Protein AF-A0AAV3P224-F1 (afdb_monomer_lite)

Sequence (103 aa):
MRMKISENNSDGLVTTFYLTNLVDGDYSKPHDEIDFEFILTKGILLQTNLFSNDRGNREQRFHLWFDPSKDFHTYEILWNYQQIVFFVDKIPIRHHLSPIVKI

Secondary structure (DSSP, 8-state):
-EE-------TT-EEEEEEE--STT-TTS---EEEEEEEESSSEEEEEEEEBTTB----EEE--SS-TTTS-EEEEEEEETTEEEEEETTEEEEEEES-----

InterPro domains:
  IPR000757 Beta-glucanase-like, N-terminal domain [PF00722] (2-95)
  IPR000757 Beta-glucanase-like, N-terminal domain [PS51762] (1-103)
  IPR013320 Concanavalin A-like lectin/glucanase domain superfamily [SSF49899] (1-95)
  IPR044791 Beta-glucanase/XTH [PTHR31062] (1-96)

Foldseek 3Di:
DWDADAPDLPQPDKDKDKDKPQDPVPPPWFIWMWIWIFHRDVATKTWIWIDARNDIPRIDIDDDPDRSNPGIWDWDWDDDQFWTFIDINNHTPDIDGGCSGDD

Organism: Lithospermum erythrorhizon (NCBI:txid34254)

Structure (mmCIF, N/CA/C/O backbone):
data_AF-A0AAV3P224-F1
#
_entry.id   AF-A0AAV3P224-F1
#
loop_
_atom_site.group_PDB
_atom_site.id
_atom_site.type_symbol
_atom_site.label_atom_id
_atom_site.label_alt_id
_atom_site.label_comp_id
_atom_site.label_asym_id
_atom_site.label_entity_id
_atom_site.label_seq_id
_atom_site.pdbx_PDB_ins_code
_atom_site.Cartn_x
_atom_site.Cartn_y
_atom_site.Cartn_z
_atom_site.occupancy
_atom_site.B_iso_or_equiv
_atom_site.auth_seq_id
_atom_site.auth_comp_id
_atom_site.auth_asym_id
_atom_site.auth_atom_id
_atom_site.pdbx_PDB_model_num
ATOM 1 N N . MET A 1 1 ? -2.959 -10.356 1.910 1.00 95.38 1 MET A N 1
ATOM 2 C CA . MET A 1 1 ? -2.490 -10.499 3.307 1.00 95.38 1 MET A CA 1
ATOM 3 C C . MET A 1 1 ? -3.609 -10.128 4.274 1.00 95.38 1 MET A C 1
ATOM 5 O O . MET A 1 1 ? -4.388 -9.238 3.956 1.00 95.38 1 MET A O 1
ATOM 9 N N . ARG A 1 2 ? -3.713 -10.789 5.436 1.00 97.69 2 ARG A N 1
ATOM 10 C CA . ARG A 1 2 ? -4.633 -10.383 6.512 1.00 97.69 2 ARG A CA 1
ATOM 11 C C . ARG A 1 2 ? -3.842 -9.601 7.561 1.00 97.69 2 ARG A C 1
ATOM 13 O O . ARG A 1 2 ? -2.930 -10.163 8.157 1.00 97.69 2 ARG A O 1
ATOM 20 N N . MET A 1 3 ? -4.162 -8.325 7.753 1.00 96.81 3 MET A N 1
ATOM 21 C CA . MET A 1 3 ? -3.394 -7.402 8.594 1.00 96.81 3 MET A CA 1
ATOM 22 C C . MET A 1 3 ? -4.303 -6.619 9.532 1.00 96.81 3 MET A C 1
ATOM 24 O O . MET A 1 3 ? -5.407 -6.237 9.152 1.00 96.81 3 MET A O 1
ATOM 28 N N . LYS A 1 4 ? -3.794 -6.334 10.728 1.00 95.50 4 LYS A N 1
ATOM 29 C CA . LYS A 1 4 ? -4.314 -5.303 11.622 1.00 95.50 4 LYS A CA 1
ATOM 30 C C . LYS A 1 4 ? -3.218 -4.263 11.793 1.00 95.50 4 LYS A C 1
ATOM 32 O O . LYS A 1 4 ? -2.087 -4.626 12.115 1.00 95.50 4 LYS A O 1
ATOM 37 N N . ILE A 1 5 ? -3.541 -3.006 11.535 1.00 93.19 5 ILE A N 1
ATOM 38 C CA . ILE A 1 5 ? -2.569 -1.916 11.597 1.00 93.19 5 ILE A CA 1
ATOM 39 C C . ILE A 1 5 ? -2.376 -1.512 13.057 1.00 93.19 5 ILE A C 1
ATOM 41 O O . ILE A 1 5 ? -3.281 -1.643 13.876 1.00 93.19 5 ILE A O 1
ATOM 45 N N . SER A 1 6 ? -1.173 -1.088 13.426 1.00 87.25 6 SER A N 1
ATOM 46 C CA . SER A 1 6 ? -0.938 -0.655 14.800 1.00 87.25 6 SER A CA 1
ATOM 47 C C . SER A 1 6 ? -1.741 0.609 15.107 1.00 87.25 6 SER A C 1
ATOM 49 O O . SER A 1 6 ? -1.799 1.522 14.289 1.00 87.25 6 SER A O 1
ATOM 51 N N . GLU A 1 7 ? -2.320 0.673 16.305 1.00 81.00 7 GLU A N 1
ATOM 52 C CA . GLU A 1 7 ? -2.929 1.894 16.851 1.00 81.00 7 GLU A CA 1
ATOM 53 C C . GLU A 1 7 ? -1.857 2.918 17.279 1.00 81.00 7 GLU A C 1
ATOM 55 O O . GLU A 1 7 ? -2.178 4.064 17.582 1.00 81.00 7 GLU A O 1
ATOM 60 N N . ASN A 1 8 ? -0.571 2.526 17.309 1.00 70.88 8 ASN A N 1
ATOM 61 C CA . ASN A 1 8 ? 0.499 3.416 17.749 1.00 70.88 8 ASN A CA 1
ATOM 62 C C . ASN A 1 8 ? 0.593 4.666 16.873 1.00 70.88 8 ASN A C 1
ATOM 64 O O . ASN A 1 8 ? 0.927 4.611 15.692 1.00 70.88 8 ASN A O 1
ATOM 68 N N . ASN A 1 9 ? 0.405 5.805 17.530 1.00 61.12 9 ASN A N 1
ATOM 69 C CA . ASN A 1 9 ? 0.440 7.147 16.969 1.00 61.12 9 ASN A CA 1
ATOM 70 C C . ASN A 1 9 ? 1.881 7.664 16.779 1.00 61.12 9 ASN A C 1
ATOM 72 O O . ASN A 1 9 ? 2.193 8.807 17.109 1.00 61.12 9 ASN A O 1
ATOM 76 N N . SER A 1 10 ? 2.802 6.797 16.347 1.00 63.84 10 SER A N 1
ATOM 77 C CA . SER A 1 10 ? 4.167 7.212 16.034 1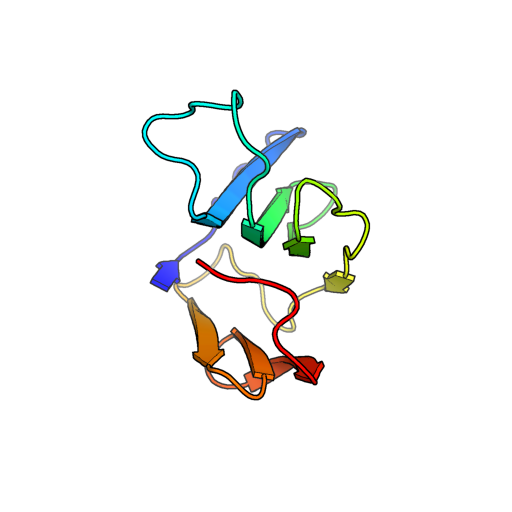.00 63.84 10 SER A CA 1
ATOM 78 C C . SER A 1 10 ? 4.167 7.887 14.668 1.00 63.84 10 SER A C 1
ATOM 80 O O . SER A 1 10 ? 4.199 7.202 13.640 1.00 63.84 10 SER A O 1
ATOM 82 N N . ASP A 1 11 ? 4.103 9.218 14.677 1.00 70.50 11 ASP A N 1
ATOM 83 C CA . ASP A 1 11 ? 4.243 10.046 13.482 1.00 70.50 11 ASP A CA 1
ATOM 84 C C . ASP A 1 11 ? 5.444 9.572 12.648 1.00 70.50 11 ASP A C 1
ATOM 86 O O . ASP A 1 11 ? 6.562 9.435 13.150 1.00 70.50 11 ASP A 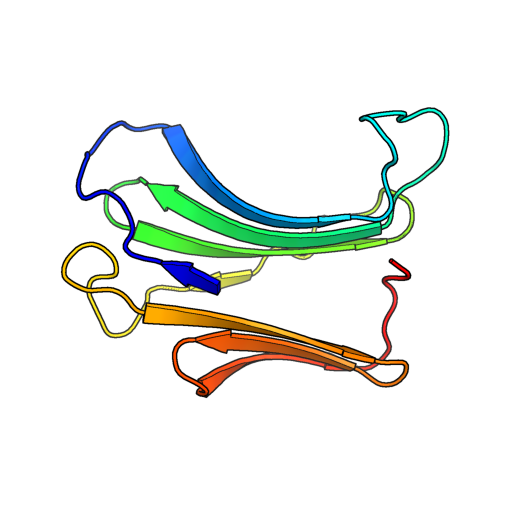O 1
ATOM 90 N N . GLY A 1 12 ? 5.200 9.298 11.365 1.00 75.50 12 GLY A N 1
ATOM 91 C CA . GLY A 1 12 ? 6.238 8.908 10.408 1.00 75.50 12 GLY A CA 1
ATOM 92 C C . GLY A 1 12 ? 6.477 7.403 10.244 1.00 75.50 12 GLY A C 1
ATOM 93 O O . GLY A 1 12 ? 7.300 7.030 9.411 1.00 75.50 12 GLY A O 1
ATOM 94 N N . LEU A 1 13 ? 5.763 6.528 10.966 1.00 85.06 13 LEU A N 1
ATOM 95 C CA . LEU A 1 13 ? 5.802 5.089 10.686 1.00 85.06 13 LEU A CA 1
ATOM 96 C C . LEU A 1 13 ? 4.906 4.742 9.487 1.00 85.06 13 LEU A C 1
ATOM 98 O O . LEU A 1 13 ? 3.748 5.158 9.416 1.00 85.06 13 LEU A O 1
ATOM 102 N N . VAL A 1 14 ? 5.441 3.937 8.566 1.00 91.56 14 VAL A N 1
ATOM 103 C CA . VAL A 1 14 ? 4.704 3.385 7.425 1.00 91.56 14 VAL A CA 1
ATOM 104 C C . VAL A 1 14 ? 4.704 1.867 7.540 1.00 91.56 14 VAL A C 1
ATOM 106 O O . VAL A 1 14 ? 5.757 1.235 7.534 1.00 91.56 14 VAL A O 1
ATOM 109 N N . THR A 1 15 ? 3.518 1.272 7.667 1.00 93.38 15 THR A N 1
ATOM 110 C CA . THR A 1 15 ? 3.370 -0.184 7.510 1.00 93.38 15 THR A CA 1
ATOM 111 C C . THR A 1 15 ? 3.151 -0.467 6.033 1.00 93.38 15 THR A C 1
ATOM 113 O O . THR A 1 15 ? 2.255 0.127 5.444 1.00 93.38 15 THR A O 1
ATOM 116 N N . THR A 1 16 ? 3.944 -1.352 5.433 1.00 95.06 16 THR A N 1
ATOM 117 C CA . THR A 1 16 ? 3.858 -1.645 3.997 1.00 95.06 16 THR A CA 1
ATOM 118 C C . THR A 1 16 ? 3.617 -3.126 3.718 1.00 95.06 16 THR A C 1
ATOM 120 O O . THR A 1 16 ? 4.053 -4.005 4.464 1.00 95.06 16 THR A O 1
ATOM 123 N N . PHE A 1 17 ? 2.905 -3.386 2.630 1.00 93.94 17 PHE A N 1
ATOM 124 C CA . PHE A 1 17 ? 2.795 -4.675 1.968 1.00 93.94 17 PHE A CA 1
ATOM 125 C C . PHE A 1 17 ? 2.928 -4.415 0.470 1.00 93.94 17 PHE A C 1
ATOM 127 O O . PHE A 1 17 ? 2.085 -3.735 -0.110 1.00 93.94 17 PHE A O 1
ATOM 134 N N . TYR A 1 18 ? 3.972 -4.952 -0.149 1.00 96.06 18 TYR A N 1
ATOM 135 C CA . TYR A 1 18 ? 4.294 -4.654 -1.538 1.00 96.06 18 TYR A CA 1
ATOM 136 C C . TYR A 1 18 ? 4.815 -5.887 -2.276 1.00 96.06 18 TYR A C 1
ATOM 138 O O . TYR A 1 18 ? 5.189 -6.895 -1.669 1.00 96.06 18 TYR A O 1
ATOM 146 N N . LEU A 1 19 ? 4.795 -5.805 -3.603 1.00 95.25 19 LEU A N 1
ATOM 147 C CA . LEU A 1 19 ? 5.430 -6.753 -4.515 1.00 95.25 19 LEU A CA 1
ATOM 148 C C . LEU A 1 19 ? 6.479 -5.988 -5.319 1.00 95.25 19 LEU A C 1
ATOM 150 O O . LEU A 1 19 ? 6.168 -4.915 -5.824 1.00 95.25 19 LEU A O 1
ATOM 154 N N . THR A 1 20 ? 7.680 -6.544 -5.473 1.00 95.06 20 THR A N 1
ATOM 155 C CA . THR A 1 20 ? 8.757 -5.952 -6.278 1.00 95.06 20 THR A CA 1
ATOM 156 C C . THR A 1 20 ? 9.565 -7.039 -6.983 1.00 95.06 20 THR A C 1
ATOM 158 O O . THR A 1 20 ? 9.694 -8.145 -6.454 1.00 95.06 20 THR A O 1
ATOM 161 N N . ASN A 1 21 ? 10.110 -6.734 -8.164 1.00 93.06 21 ASN A N 1
ATOM 162 C CA . ASN A 1 21 ? 11.107 -7.583 -8.835 1.00 93.06 21 ASN A CA 1
ATOM 163 C C . ASN A 1 21 ? 12.554 -7.237 -8.452 1.00 93.06 21 ASN A C 1
ATOM 165 O O . ASN A 1 21 ? 13.495 -7.826 -8.989 1.00 93.06 21 ASN A O 1
ATOM 169 N N . LEU A 1 22 ? 12.738 -6.292 -7.530 1.00 93.00 22 LEU A N 1
ATOM 170 C CA . LEU A 1 22 ? 14.036 -5.967 -6.970 1.00 93.00 22 LEU A CA 1
ATOM 171 C C . LEU A 1 22 ? 14.571 -7.164 -6.170 1.00 93.00 22 LEU A C 1
ATOM 173 O O . LEU A 1 22 ? 13.983 -7.578 -5.170 1.00 93.00 22 LEU A O 1
ATOM 177 N N . VAL A 1 23 ? 15.700 -7.722 -6.601 1.00 87.50 23 VAL A N 1
ATOM 178 C CA . VAL A 1 23 ? 16.335 -8.874 -5.946 1.00 87.50 23 VAL A CA 1
ATOM 179 C C . VAL A 1 23 ? 17.338 -8.370 -4.919 1.00 87.50 23 VAL A C 1
ATOM 181 O O . VAL A 1 23 ? 18.242 -7.622 -5.272 1.00 87.50 23 VAL A O 1
ATOM 184 N N . ASP A 1 24 ? 17.179 -8.763 -3.654 1.00 87.44 24 ASP A N 1
ATOM 185 C CA . ASP A 1 24 ? 18.101 -8.447 -2.548 1.00 87.44 24 ASP A CA 1
ATOM 186 C C . ASP A 1 24 ? 18.458 -6.951 -2.400 1.00 87.44 24 ASP A C 1
ATOM 188 O O . ASP A 1 24 ? 19.519 -6.595 -1.886 1.00 87.44 24 ASP A O 1
ATOM 192 N N . GLY A 1 25 ? 17.568 -6.053 -2.838 1.00 81.75 25 GLY A N 1
ATOM 193 C CA . GLY A 1 25 ? 17.826 -4.612 -2.817 1.00 81.75 25 GLY A CA 1
ATOM 194 C C . GLY A 1 25 ? 18.839 -4.132 -3.867 1.00 81.75 25 GLY A C 1
ATOM 195 O O . GLY A 1 25 ? 19.420 -3.062 -3.694 1.00 81.75 25 GLY A O 1
ATOM 196 N N . ASP A 1 26 ? 19.093 -4.904 -4.928 1.00 88.62 26 ASP A N 1
ATOM 197 C CA . ASP A 1 26 ? 19.997 -4.526 -6.018 1.00 88.62 26 ASP A CA 1
ATOM 198 C C . ASP A 1 26 ? 19.356 -3.508 -6.973 1.00 88.62 26 ASP A C 1
ATOM 200 O O . ASP A 1 26 ? 18.714 -3.860 -7.962 1.00 88.62 26 ASP A O 1
ATOM 204 N N . TYR A 1 27 ? 19.597 -2.225 -6.708 1.00 87.75 27 TYR A N 1
ATOM 205 C CA . TYR A 1 27 ? 19.140 -1.107 -7.542 1.00 87.75 27 TYR A CA 1
ATOM 206 C C . TYR A 1 27 ? 20.007 -0.863 -8.794 1.00 87.75 27 TYR A C 1
ATOM 208 O O . TYR A 1 27 ? 19.954 0.215 -9.386 1.00 87.75 27 TYR A O 1
ATOM 216 N N . SER A 1 28 ? 20.849 -1.818 -9.216 1.00 91.25 28 SER A N 1
ATOM 217 C CA . SER A 1 28 ? 21.640 -1.682 -10.452 1.00 91.25 28 SER A CA 1
ATOM 218 C C . SER A 1 28 ? 20.795 -1.750 -11.729 1.00 91.25 28 SER A C 1
ATOM 220 O O . SER A 1 28 ? 21.256 -1.345 -12.801 1.00 91.25 28 SER A O 1
ATOM 222 N N . LYS A 1 29 ? 19.560 -2.255 -11.628 1.00 90.50 29 LYS A N 1
ATOM 223 C CA . LYS A 1 29 ? 18.585 -2.326 -12.718 1.00 90.50 29 LYS A CA 1
ATOM 224 C C . LYS A 1 29 ? 17.274 -1.670 -12.294 1.00 90.50 29 LYS A C 1
ATOM 226 O O . LYS A 1 29 ? 16.932 -1.760 -11.118 1.00 90.50 29 LYS A O 1
ATOM 231 N N . PRO A 1 30 ? 16.526 -1.090 -13.249 1.00 92.50 30 PRO A N 1
ATOM 232 C CA . PRO A 1 30 ? 15.218 -0.548 -12.945 1.00 92.50 30 PRO A CA 1
ATOM 233 C C . PRO A 1 30 ? 14.263 -1.612 -12.426 1.00 92.50 30 PRO A C 1
ATOM 235 O O . PRO A 1 30 ? 14.244 -2.729 -12.956 1.00 92.50 30 PRO A O 1
ATOM 238 N N . HIS A 1 31 ? 13.445 -1.239 -11.449 1.00 94.06 31 HIS A N 1
ATOM 239 C CA . HIS A 1 31 ? 12.487 -2.135 -10.824 1.00 94.06 31 HIS A CA 1
ATOM 240 C C . HIS A 1 31 ? 11.039 -1.711 -11.065 1.00 94.06 31 HIS A C 1
ATOM 242 O O . HIS A 1 31 ? 10.711 -0.577 -11.435 1.00 94.06 31 HIS A O 1
ATOM 248 N N . ASP A 1 32 ? 10.177 -2.694 -10.864 1.00 95.50 32 ASP A N 1
ATOM 249 C CA . ASP A 1 32 ? 8.731 -2.611 -10.938 1.00 95.50 32 ASP A CA 1
ATOM 250 C C . ASP A 1 32 ? 8.177 -2.943 -9.546 1.00 95.50 32 ASP A C 1
ATOM 252 O O . ASP A 1 32 ? 8.664 -3.869 -8.894 1.00 95.50 32 ASP A O 1
ATOM 256 N N . GLU A 1 33 ? 7.175 -2.194 -9.079 1.00 96.69 33 GLU A N 1
ATOM 257 C CA . GLU A 1 33 ? 6.659 -2.309 -7.706 1.00 96.69 33 GLU A CA 1
ATOM 258 C C . GLU A 1 33 ? 5.152 -2.028 -7.632 1.00 96.69 33 GLU A C 1
ATOM 260 O O . GLU A 1 33 ? 4.618 -1.199 -8.380 1.00 96.69 33 GLU A O 1
ATOM 265 N N . ILE A 1 34 ? 4.455 -2.738 -6.740 1.00 97.56 34 ILE A N 1
ATOM 266 C CA . ILE A 1 34 ? 3.031 -2.551 -6.429 1.00 97.56 34 ILE A CA 1
ATOM 267 C C . ILE A 1 34 ? 2.880 -2.410 -4.917 1.00 97.56 34 ILE A C 1
ATOM 269 O O . ILE A 1 34 ? 3.108 -3.379 -4.194 1.00 97.56 34 ILE A O 1
ATOM 273 N N . ASP A 1 35 ? 2.405 -1.249 -4.467 1.00 98.06 35 ASP A N 1
ATOM 274 C CA . ASP A 1 35 ? 2.450 -0.868 -3.053 1.00 98.06 35 ASP A CA 1
ATOM 275 C C . ASP A 1 35 ? 1.079 -0.792 -2.389 1.00 98.06 35 ASP A C 1
ATOM 277 O O . ASP A 1 35 ? 0.147 -0.190 -2.927 1.00 98.06 35 ASP A O 1
ATOM 281 N N . PHE A 1 36 ? 0.992 -1.311 -1.165 1.00 98.38 36 PHE A N 1
ATOM 282 C CA . PHE A 1 36 ? 0.094 -0.825 -0.122 1.00 98.38 36 PHE A CA 1
ATOM 283 C C . PHE A 1 36 ? 0.922 -0.209 1.005 1.00 98.38 36 PHE A C 1
ATOM 285 O O . PHE A 1 36 ? 1.727 -0.893 1.630 1.00 98.38 36 PHE A O 1
ATOM 292 N N . GLU A 1 37 ? 0.652 1.048 1.339 1.00 97.31 37 GLU A N 1
ATOM 293 C CA . GLU A 1 37 ? 1.341 1.779 2.402 1.00 97.31 37 GLU A CA 1
ATOM 294 C C . GLU A 1 37 ? 0.320 2.395 3.360 1.00 97.31 37 GLU A C 1
ATOM 296 O O . GLU A 1 37 ? -0.529 3.191 2.963 1.00 97.31 37 GLU A O 1
ATOM 301 N N . PHE A 1 38 ? 0.396 2.055 4.643 1.00 94.88 38 PHE A N 1
ATOM 302 C CA . PHE A 1 38 ? -0.421 2.660 5.690 1.00 94.88 38 PHE A CA 1
ATOM 303 C C . PHE A 1 38 ? 0.379 3.770 6.352 1.00 94.88 38 PHE A C 1
ATOM 305 O O . PHE A 1 38 ? 1.324 3.504 7.096 1.00 94.88 38 PHE A O 1
ATOM 312 N N . ILE A 1 39 ? -0.008 5.009 6.067 1.00 92.31 39 ILE A N 1
ATOM 313 C CA . ILE A 1 39 ? 0.656 6.212 6.556 1.00 92.31 39 ILE A CA 1
ATOM 314 C C . ILE A 1 39 ? -0.065 6.669 7.824 1.00 92.31 39 ILE A C 1
ATOM 316 O O . ILE A 1 39 ? -1.223 7.097 7.776 1.00 92.31 39 ILE A O 1
ATOM 320 N 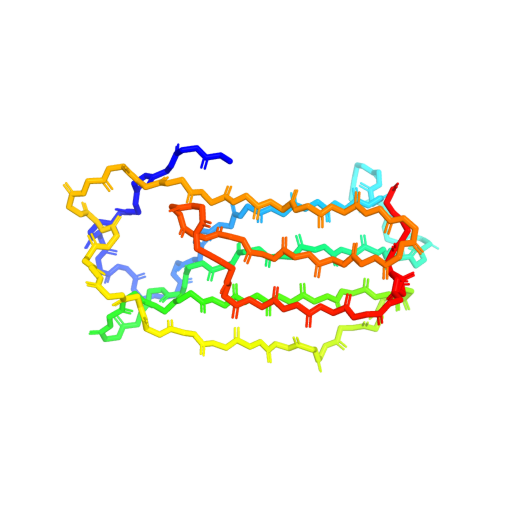N . LEU A 1 40 ? 0.630 6.582 8.958 1.00 87.75 40 LEU A N 1
ATOM 321 C CA . LEU A 1 40 ? 0.152 7.073 10.248 1.00 87.75 40 LEU A CA 1
ATOM 322 C C . LEU A 1 40 ? 0.355 8.594 10.314 1.00 87.75 40 LEU A C 1
ATOM 324 O O . LEU A 1 40 ? 1.484 9.084 10.336 1.00 87.75 40 LEU A O 1
ATOM 328 N N . THR A 1 41 ? -0.750 9.339 10.288 1.00 78.56 41 THR A N 1
ATOM 329 C CA . THR A 1 41 ? -0.781 10.802 10.461 1.00 78.56 41 THR A CA 1
ATOM 330 C C . THR A 1 41 ? -1.789 11.156 11.566 1.00 78.56 41 THR A C 1
ATOM 332 O O . THR A 1 41 ? -1.871 10.457 12.565 1.00 78.56 41 THR A O 1
ATOM 335 N N . LYS A 1 42 ? -2.660 12.163 11.379 1.00 77.88 42 LYS A N 1
ATOM 336 C CA . LYS A 1 42 ? -3.817 12.416 12.271 1.00 77.88 42 LYS A CA 1
ATOM 337 C C . LYS A 1 42 ? -4.890 11.309 12.224 1.00 77.88 42 LYS A C 1
ATOM 339 O O . LYS A 1 42 ? -5.889 11.386 12.932 1.00 77.88 42 LYS A O 1
ATOM 344 N N . GLY A 1 43 ? -4.692 10.323 11.357 1.00 84.00 43 GLY A N 1
ATOM 345 C CA . GLY A 1 43 ? -5.446 9.089 11.191 1.00 84.00 43 GLY A CA 1
ATOM 346 C C . GLY A 1 43 ? -4.647 8.142 10.292 1.00 84.00 43 GLY A C 1
ATOM 347 O O . GLY A 1 43 ? -3.560 8.497 9.821 1.00 84.00 43 GLY A O 1
ATOM 348 N N . ILE A 1 44 ? -5.178 6.946 10.043 1.00 89.88 44 ILE A N 1
ATOM 349 C CA . ILE A 1 44 ? -4.536 5.961 9.165 1.00 89.88 44 ILE A CA 1
ATOM 350 C C . ILE A 1 44 ? -5.001 6.205 7.728 1.00 89.88 44 ILE A C 1
ATOM 352 O O . ILE A 1 44 ? -6.180 6.041 7.412 1.00 89.88 44 ILE A O 1
ATOM 356 N N . LEU A 1 45 ? -4.068 6.594 6.858 1.00 93.12 45 LEU A N 1
ATOM 357 C CA . LEU A 1 45 ? -4.297 6.705 5.418 1.00 93.12 45 LEU A CA 1
ATOM 358 C C . LEU A 1 45 ? -3.761 5.464 4.718 1.00 93.12 45 LEU A C 1
ATOM 360 O O . LEU A 1 45 ? -2.613 5.087 4.934 1.00 93.12 45 LEU A O 1
ATOM 364 N N . LEU A 1 46 ? -4.564 4.875 3.836 1.00 96.44 46 LEU A N 1
ATOM 365 C CA . LEU A 1 46 ? -4.090 3.848 2.918 1.00 96.44 46 LEU A CA 1
ATOM 366 C C . LEU A 1 46 ? -3.623 4.510 1.623 1.00 96.44 46 LEU A C 1
ATOM 368 O O . LEU A 1 46 ? -4.418 5.149 0.938 1.00 96.44 46 LEU A O 1
ATOM 372 N N . GLN A 1 47 ? -2.355 4.348 1.275 1.00 98.00 47 GLN A N 1
ATOM 373 C CA . GLN A 1 47 ? -1.783 4.727 -0.008 1.00 98.00 47 GLN A CA 1
ATOM 374 C C . GLN A 1 47 ? -1.548 3.474 -0.858 1.00 98.00 47 GLN A C 1
ATOM 376 O O . GLN A 1 47 ? -1.175 2.421 -0.352 1.00 98.00 47 GLN A O 1
ATOM 381 N N . THR A 1 48 ? -1.788 3.596 -2.161 1.00 98.25 48 THR A N 1
ATOM 382 C CA . THR A 1 48 ? -1.352 2.619 -3.164 1.00 98.25 48 THR A CA 1
ATOM 383 C C . THR A 1 48 ? -0.444 3.302 -4.168 1.00 98.25 48 THR A C 1
ATOM 385 O O . THR A 1 48 ? -0.714 4.450 -4.532 1.00 98.25 48 THR A O 1
ATOM 388 N N . ASN A 1 49 ? 0.574 2.610 -4.667 1.00 97.75 49 ASN A N 1
ATOM 389 C CA . ASN A 1 49 ? 1.463 3.128 -5.705 1.00 97.75 49 ASN A CA 1
ATOM 390 C C . ASN A 1 49 ? 1.821 2.039 -6.722 1.00 97.75 49 ASN A C 1
ATOM 392 O O . ASN A 1 49 ? 1.566 0.854 -6.505 1.00 97.75 49 ASN A O 1
ATOM 396 N N . LEU A 1 50 ? 2.315 2.476 -7.878 1.00 97.00 50 LEU A N 1
ATOM 397 C CA . LEU A 1 50 ? 2.762 1.610 -8.964 1.00 97.00 50 LEU A CA 1
ATOM 398 C C . LEU A 1 50 ? 4.057 2.178 -9.542 1.00 97.00 50 LEU A C 1
ATOM 400 O O . LEU A 1 50 ? 4.021 3.249 -10.166 1.00 97.00 50 LEU A O 1
ATOM 404 N N . PHE A 1 51 ? 5.155 1.436 -9.411 1.00 95.69 51 PHE A N 1
ATOM 405 C CA . PHE A 1 51 ? 6.413 1.713 -10.099 1.00 95.69 51 PHE A CA 1
ATOM 406 C C . PHE A 1 51 ? 6.545 0.843 -11.345 1.00 95.69 51 PHE A C 1
ATOM 408 O O . PHE A 1 51 ? 6.220 -0.341 -11.339 1.00 95.69 51 PHE A O 1
ATOM 415 N N . SER A 1 52 ? 7.008 1.459 -12.428 1.00 94.94 52 SER A N 1
ATOM 416 C CA . SER A 1 52 ? 7.351 0.779 -13.673 1.00 94.94 52 SER A CA 1
ATOM 417 C C . SER A 1 52 ? 8.657 1.362 -14.195 1.00 94.94 52 SER A C 1
ATOM 419 O O . SER A 1 52 ? 8.705 2.554 -14.521 1.00 94.94 52 SER A O 1
ATOM 421 N N . ASN A 1 53 ? 9.708 0.547 -14.247 1.00 93.94 53 ASN A N 1
ATOM 422 C CA . ASN A 1 53 ? 11.061 0.927 -14.627 1.00 93.94 53 ASN A CA 1
ATOM 423 C C . ASN A 1 53 ? 11.534 2.163 -13.830 1.00 93.94 53 ASN A C 1
ATOM 425 O O . ASN A 1 53 ? 11.816 3.214 -14.418 1.00 93.94 53 ASN A O 1
ATOM 429 N N . ASP A 1 54 ? 11.513 2.057 -12.497 1.00 93.75 54 ASP A N 1
ATOM 430 C CA . ASP A 1 54 ? 11.804 3.101 -11.490 1.00 93.75 54 ASP A CA 1
ATOM 431 C C . ASP A 1 54 ? 10.891 4.333 -11.519 1.00 93.75 54 ASP A C 1
ATOM 433 O O . ASP A 1 54 ? 11.051 5.277 -10.741 1.00 93.75 54 ASP A O 1
ATOM 437 N N . ARG A 1 55 ? 9.904 4.374 -12.416 1.00 94.06 55 ARG A N 1
ATOM 438 C CA . ARG A 1 55 ? 8.966 5.494 -12.489 1.00 94.06 55 ARG A CA 1
ATOM 439 C C . ARG A 1 55 ? 7.764 5.170 -11.630 1.00 94.06 55 ARG A C 1
ATO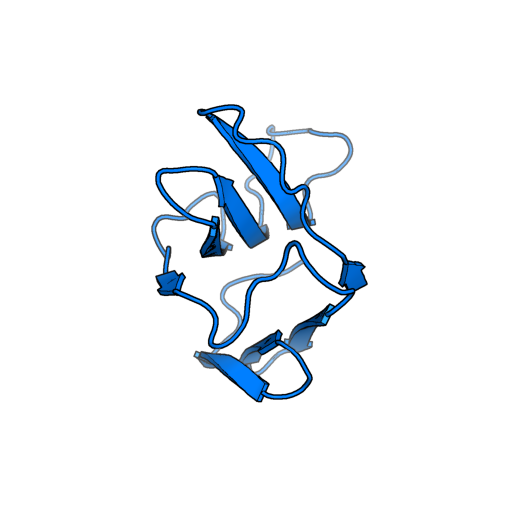M 441 O O . ARG A 1 55 ? 6.920 4.398 -12.075 1.00 94.06 55 ARG A O 1
ATOM 448 N N . GLY A 1 56 ? 7.689 5.778 -10.453 1.00 92.81 56 GLY A N 1
ATOM 449 C CA . GLY A 1 56 ? 6.509 5.812 -9.583 1.00 92.81 56 GLY A CA 1
ATOM 450 C C . GLY A 1 56 ? 5.602 7.007 -9.888 1.00 92.81 56 GLY A C 1
ATOM 451 O O . GLY A 1 56 ? 5.240 7.229 -11.049 1.00 92.81 56 GLY A O 1
ATOM 452 N N . ASN A 1 57 ? 5.280 7.796 -8.855 1.00 95.25 57 ASN A N 1
ATOM 453 C CA . ASN A 1 57 ? 4.393 8.970 -8.903 1.00 95.25 57 ASN A CA 1
ATOM 454 C C . ASN A 1 57 ? 2.966 8.637 -9.368 1.00 95.25 57 ASN A C 1
ATOM 456 O O . ASN A 1 57 ? 2.344 9.375 -10.140 1.00 95.25 57 ASN A O 1
ATOM 460 N N . ARG A 1 58 ? 2.463 7.468 -8.965 1.00 96.25 58 ARG A N 1
ATOM 461 C CA . ARG A 1 58 ? 1.100 7.006 -9.255 1.00 96.25 58 ARG A CA 1
ATOM 462 C C . ARG A 1 58 ? 0.348 6.756 -7.957 1.00 96.25 58 ARG A C 1
ATOM 464 O O . ARG A 1 58 ? -0.438 5.810 -7.876 1.00 96.25 58 ARG A O 1
ATOM 471 N N . GLU A 1 59 ? 0.594 7.577 -6.947 1.00 97.88 59 GLU A N 1
ATOM 472 C CA . GLU A 1 59 ? 0.004 7.437 -5.628 1.00 97.88 59 GLU A CA 1
ATOM 473 C C . GLU A 1 59 ? -1.507 7.693 -5.687 1.00 97.88 59 GLU A C 1
ATOM 475 O O . GLU A 1 59 ? -1.987 8.637 -6.317 1.00 97.88 59 GLU A O 1
ATOM 480 N N . GLN A 1 60 ? -2.275 6.865 -4.985 1.00 98.06 60 GLN A N 1
ATOM 481 C CA . GLN A 1 60 ? -3.663 7.159 -4.631 1.00 98.06 60 GLN A CA 1
ATOM 482 C C . GLN A 1 60 ? -3.847 6.919 -3.140 1.00 98.06 60 GLN A C 1
ATOM 484 O O . GLN A 1 60 ? -3.377 5.904 -2.630 1.00 98.06 60 GLN A O 1
ATOM 489 N N . ARG A 1 61 ? -4.518 7.849 -2.453 1.00 96.81 61 ARG A N 1
ATOM 490 C CA . ARG A 1 61 ? -4.731 7.818 -1.000 1.00 96.81 61 ARG A CA 1
ATOM 491 C C . ARG A 1 61 ? -6.210 7.693 -0.664 1.00 96.81 61 ARG A C 1
ATOM 493 O O . ARG A 1 61 ? -7.039 8.373 -1.266 1.00 96.81 61 ARG A O 1
ATOM 500 N N . PHE A 1 62 ? -6.514 6.879 0.338 1.00 96.25 62 PHE A N 1
ATOM 501 C CA . PHE A 1 62 ? -7.865 6.539 0.762 1.00 96.25 62 PHE A CA 1
ATOM 502 C C . PHE A 1 62 ? -7.994 6.636 2.284 1.00 96.25 62 PHE A C 1
ATOM 504 O O . PHE A 1 62 ? -7.103 6.216 3.025 1.00 96.25 62 PHE A O 1
ATOM 511 N N . HIS A 1 63 ? -9.140 7.138 2.740 1.00 94.75 63 HIS A N 1
ATOM 512 C CA . HIS A 1 63 ? -9.636 6.838 4.080 1.00 94.75 63 HIS A CA 1
ATOM 513 C C . HIS A 1 63 ? -10.470 5.562 3.983 1.00 94.75 63 HIS A C 1
ATOM 515 O O . HIS A 1 63 ? -11.326 5.452 3.102 1.00 94.75 63 HIS A O 1
ATOM 521 N N . LEU A 1 64 ? -10.215 4.601 4.864 1.00 95.62 64 LEU A N 1
ATOM 522 C CA . LEU A 1 64 ? -10.999 3.372 4.915 1.00 95.62 64 LEU A CA 1
ATOM 523 C C . LEU A 1 64 ? -12.339 3.629 5.612 1.00 95.62 64 LEU A C 1
ATOM 525 O O . LEU A 1 64 ? -12.455 4.495 6.476 1.00 95.62 64 LEU A O 1
ATOM 529 N N . TRP A 1 65 ? -13.360 2.856 5.243 1.00 97.25 65 TRP A N 1
ATOM 530 C CA . TRP A 1 65 ? -14.702 2.919 5.845 1.00 97.25 65 TRP A CA 1
ATOM 531 C C . TRP A 1 65 ? -14.786 2.211 7.211 1.00 97.25 65 TRP A C 1
ATOM 533 O O . TRP A 1 65 ? -15.874 1.952 7.721 1.00 97.25 65 TRP A O 1
ATOM 543 N N . PHE A 1 66 ? -13.636 1.886 7.796 1.00 96.56 66 PHE A N 1
ATOM 544 C CA . PHE A 1 66 ? -13.454 1.269 9.103 1.00 96.56 66 PHE A CA 1
ATOM 545 C C . PHE A 1 66 ? -12.124 1.740 9.704 1.00 96.56 66 PHE A C 1
ATOM 547 O O . PHE A 1 66 ? -11.279 2.295 9.000 1.00 96.56 66 PHE A O 1
ATOM 554 N N . ASP A 1 67 ? -11.930 1.496 10.999 1.00 94.31 67 ASP A N 1
ATOM 555 C CA . ASP A 1 67 ? -10.651 1.720 11.675 1.00 94.31 67 ASP A CA 1
ATOM 556 C C . ASP A 1 67 ? -9.756 0.473 11.516 1.00 94.31 67 ASP A C 1
ATOM 558 O O . ASP A 1 67 ? -10.019 -0.551 12.158 1.00 94.31 67 ASP A O 1
ATOM 562 N N . PRO A 1 68 ? -8.695 0.524 10.685 1.00 95.06 68 PRO A N 1
ATOM 563 C CA . PRO A 1 68 ? -7.860 -0.639 10.394 1.00 95.06 68 PRO A CA 1
ATOM 564 C C . PRO A 1 68 ? -6.991 -1.076 11.586 1.00 95.06 68 PRO A C 1
ATOM 566 O O . PRO A 1 68 ? -6.277 -2.076 11.475 1.00 95.06 68 PRO A O 1
ATOM 569 N N . SER A 1 69 ? -7.029 -0.346 12.710 1.00 93.94 69 SER A N 1
ATOM 570 C CA . SER A 1 69 ? -6.348 -0.722 13.951 1.00 93.94 69 SER A CA 1
ATOM 571 C C . SER A 1 69 ? -7.171 -1.614 14.880 1.00 93.94 69 SER A C 1
ATOM 573 O O . SER A 1 69 ? -6.619 -2.255 15.782 1.00 93.94 69 SER A O 1
ATOM 575 N N . LYS A 1 70 ? -8.491 -1.695 14.666 1.00 96.31 70 LYS A N 1
ATOM 576 C CA . LYS A 1 70 ? -9.408 -2.369 15.596 1.00 96.31 70 LYS A CA 1
ATOM 577 C C . LYS A 1 70 ? -9.578 -3.854 15.316 1.00 96.31 70 LYS A C 1
ATOM 579 O O . LYS A 1 70 ? -9.709 -4.620 16.268 1.00 96.31 70 LYS A O 1
ATOM 584 N N . ASP A 1 71 ? -9.488 -4.280 14.062 1.00 97.50 71 ASP A N 1
ATOM 585 C CA . ASP A 1 71 ? -9.553 -5.694 13.691 1.00 97.50 71 ASP A CA 1
ATOM 586 C C . ASP A 1 71 ? -8.660 -6.003 12.481 1.00 97.50 71 ASP A C 1
ATOM 588 O O . ASP A 1 71 ? -8.083 -5.121 11.848 1.00 97.50 71 ASP A O 1
ATOM 592 N N . PHE A 1 72 ? -8.490 -7.287 12.190 1.00 98.00 72 PHE A N 1
ATOM 593 C CA . PHE A 1 72 ? -7.782 -7.768 11.021 1.00 98.00 72 PHE A CA 1
ATOM 594 C C . PHE A 1 72 ? -8.656 -7.695 9.771 1.00 98.00 72 PHE A C 1
ATOM 596 O O . PHE A 1 72 ? -9.654 -8.409 9.669 1.00 98.00 72 PHE A O 1
ATOM 603 N N . HIS A 1 73 ? -8.166 -6.974 8.770 1.00 98.50 73 HIS A N 1
ATOM 604 C CA . HIS A 1 73 ? -8.769 -6.852 7.446 1.00 98.50 73 HIS A CA 1
ATOM 605 C C . HIS A 1 73 ? -7.895 -7.516 6.381 1.00 98.50 73 HIS A C 1
ATOM 607 O O . HIS A 1 73 ? -6.702 -7.772 6.584 1.00 98.50 73 HIS A O 1
ATOM 613 N N . THR A 1 74 ? -8.496 -7.843 5.245 1.00 98.44 74 THR A N 1
ATOM 614 C CA . THR A 1 74 ? -7.806 -8.445 4.101 1.00 98.44 74 THR A CA 1
ATOM 615 C C . THR A 1 74 ? -7.436 -7.388 3.068 1.00 98.44 74 THR A C 1
ATOM 617 O O . THR A 1 74 ? -8.269 -6.589 2.659 1.00 98.44 74 THR A O 1
ATOM 620 N N . TYR A 1 75 ? -6.174 -7.403 2.643 1.00 98.38 75 TYR A N 1
ATOM 621 C CA . TYR A 1 75 ? -5.616 -6.517 1.623 1.00 98.38 75 TYR A CA 1
ATOM 622 C C . TYR A 1 75 ? -5.007 -7.379 0.527 1.00 98.38 75 TYR A C 1
ATOM 624 O O . TYR A 1 75 ? -4.123 -8.197 0.803 1.00 98.38 75 TYR A O 1
ATOM 632 N N . GLU A 1 76 ? -5.505 -7.265 -0.696 1.00 98.19 76 GLU A N 1
ATOM 633 C CA . GLU A 1 76 ? -5.188 -8.206 -1.772 1.00 98.19 76 GLU A CA 1
ATOM 634 C C . GLU A 1 76 ? -4.832 -7.458 -3.056 1.00 98.19 76 GLU A C 1
ATOM 636 O O . GLU A 1 76 ? -5.379 -6.394 -3.346 1.00 98.19 76 GLU A O 1
ATOM 641 N N . ILE A 1 77 ? -3.909 -8.033 -3.824 1.00 97.44 77 ILE A N 1
ATOM 642 C CA . ILE A 1 77 ? -3.517 -7.547 -5.145 1.00 97.44 77 ILE A CA 1
ATOM 643 C C . ILE A 1 77 ? -3.867 -8.650 -6.139 1.00 97.44 77 ILE A C 1
ATOM 645 O O . ILE A 1 77 ? -3.346 -9.761 -6.044 1.00 97.44 77 ILE A O 1
ATOM 649 N N . LEU A 1 78 ? -4.735 -8.342 -7.100 1.00 96.00 78 LEU A N 1
ATOM 650 C CA . LEU A 1 78 ? -4.859 -9.122 -8.326 1.00 96.00 78 LEU A CA 1
ATOM 651 C C . LEU A 1 78 ? -3.948 -8.490 -9.370 1.00 96.00 78 LEU A C 1
ATOM 653 O O . LEU A 1 78 ? -4.150 -7.337 -9.743 1.00 96.00 78 LEU A O 1
ATOM 657 N N . TRP A 1 79 ? -2.992 -9.260 -9.873 1.00 95.94 79 TRP A N 1
ATOM 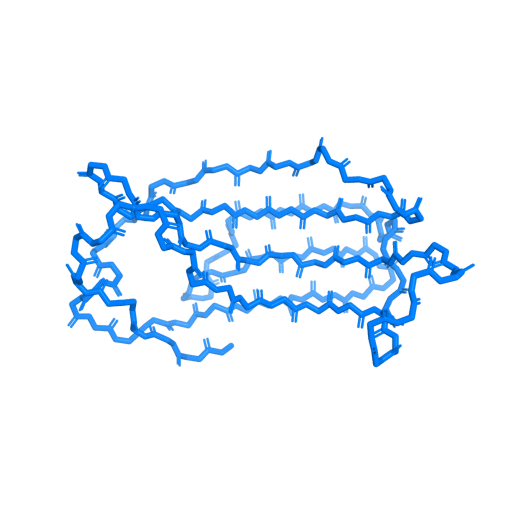658 C CA . TRP A 1 79 ? -2.112 -8.844 -10.957 1.00 95.94 79 TRP A CA 1
ATOM 659 C C . TRP A 1 79 ? -2.087 -9.915 -12.047 1.00 95.94 79 TRP A C 1
ATOM 661 O O . TRP A 1 79 ? -1.893 -11.098 -11.775 1.00 95.94 79 TRP A O 1
ATOM 671 N N . ASN A 1 80 ? -2.349 -9.503 -13.286 1.00 93.00 80 ASN A N 1
ATOM 672 C CA . ASN A 1 80 ? -2.236 -10.334 -14.483 1.00 93.00 80 ASN A CA 1
ATOM 673 C C . ASN A 1 80 ? -1.949 -9.449 -15.707 1.00 93.00 80 ASN A C 1
ATOM 675 O O . ASN A 1 80 ? -1.938 -8.225 -15.601 1.00 93.00 80 ASN A O 1
ATOM 679 N N . TYR A 1 81 ? -1.787 -10.061 -16.886 1.00 90.50 81 TYR A N 1
ATOM 680 C CA . TYR A 1 81 ? -1.465 -9.375 -18.148 1.00 90.50 81 TYR A CA 1
ATOM 681 C C . TYR A 1 81 ? -2.457 -8.289 -18.605 1.00 90.50 81 TYR A C 1
ATOM 683 O O . TYR A 1 81 ? -2.143 -7.544 -19.529 1.00 90.50 81 TYR A O 1
ATOM 691 N N . GLN A 1 82 ? -3.641 -8.188 -18.003 1.00 92.56 82 GLN A N 1
ATOM 692 C CA . GLN A 1 82 ? -4.665 -7.214 -18.385 1.00 92.56 82 GLN A CA 1
ATOM 693 C C . GLN A 1 82 ? -4.821 -6.089 -17.364 1.00 92.56 82 GLN A C 1
ATOM 695 O O . GLN A 1 82 ? -5.178 -4.973 -17.746 1.00 92.56 82 GLN A O 1
ATOM 700 N N . GLN A 1 83 ? -4.576 -6.364 -16.081 1.00 95.50 83 GLN A N 1
ATOM 701 C CA . GLN A 1 83 ? -4.962 -5.452 -15.011 1.00 95.50 83 GLN A CA 1
ATOM 702 C C . GLN A 1 83 ? -4.165 -5.635 -13.720 1.00 95.50 83 GLN A C 1
ATOM 704 O O . GLN A 1 83 ? -3.657 -6.716 -13.411 1.00 95.50 83 GLN A O 1
ATOM 709 N N . ILE A 1 84 ? -4.154 -4.555 -12.939 1.00 97.44 84 ILE A N 1
ATOM 710 C CA . ILE A 1 84 ? -3.830 -4.553 -11.513 1.00 97.44 84 ILE A CA 1
ATOM 711 C C . ILE A 1 84 ? -5.064 -4.062 -10.758 1.00 97.44 84 ILE A C 1
ATOM 713 O O . ILE A 1 84 ? -5.601 -2.995 -11.075 1.00 97.44 84 ILE A O 1
ATOM 717 N N . VAL A 1 85 ? -5.509 -4.821 -9.758 1.00 97.94 85 VAL A N 1
ATOM 718 C CA . VAL A 1 85 ? -6.630 -4.446 -8.891 1.00 97.94 85 VAL A CA 1
ATOM 719 C C . VAL A 1 85 ? -6.223 -4.587 -7.432 1.00 97.94 85 VAL A C 1
ATOM 721 O O . VAL A 1 85 ? -5.767 -5.646 -7.005 1.00 97.94 85 VAL A O 1
ATOM 724 N N . PHE A 1 86 ? -6.419 -3.513 -6.676 1.00 98.31 86 PHE A N 1
ATOM 725 C CA . PHE A 1 86 ? -6.220 -3.477 -5.232 1.00 98.31 86 PHE A CA 1
ATOM 726 C C . PHE A 1 86 ? -7.561 -3.707 -4.546 1.00 98.31 86 PHE A C 1
ATOM 728 O O . PHE A 1 86 ? -8.531 -3.002 -4.844 1.00 98.31 86 PHE A O 1
ATOM 735 N N . PHE A 1 87 ? -7.607 -4.651 -3.612 1.00 98.62 87 PHE A N 1
ATOM 736 C CA . PHE A 1 87 ? -8.796 -4.959 -2.827 1.00 98.62 87 PHE A CA 1
ATOM 737 C C . PHE A 1 87 ? -8.567 -4.724 -1.339 1.00 98.62 87 PHE A C 1
ATOM 739 O O . PHE A 1 87 ? -7.492 -5.014 -0.810 1.00 98.62 87 PHE A O 1
ATOM 746 N N . VAL A 1 88 ? -9.625 -4.268 -0.673 1.00 98.56 88 VAL A N 1
ATOM 747 C CA . VAL A 1 88 ? -9.764 -4.253 0.784 1.00 98.56 88 VAL A CA 1
ATOM 748 C C . VAL A 1 88 ? -11.051 -4.996 1.117 1.00 98.56 88 VAL A C 1
ATOM 750 O O . VAL A 1 88 ? -12.118 -4.595 0.664 1.00 98.56 88 VAL A O 1
ATOM 753 N N . ASP A 1 89 ? -10.966 -6.107 1.844 1.00 98.44 89 ASP A N 1
ATOM 754 C CA . ASP A 1 89 ? -12.115 -6.971 2.160 1.00 98.44 89 ASP A CA 1
ATOM 755 C C . ASP A 1 89 ? -12.949 -7.360 0.937 1.00 98.44 89 ASP A C 1
ATOM 757 O O . ASP A 1 89 ? -14.179 -7.290 0.938 1.00 98.44 89 ASP A O 1
ATOM 761 N N . LYS A 1 90 ? -12.254 -7.789 -0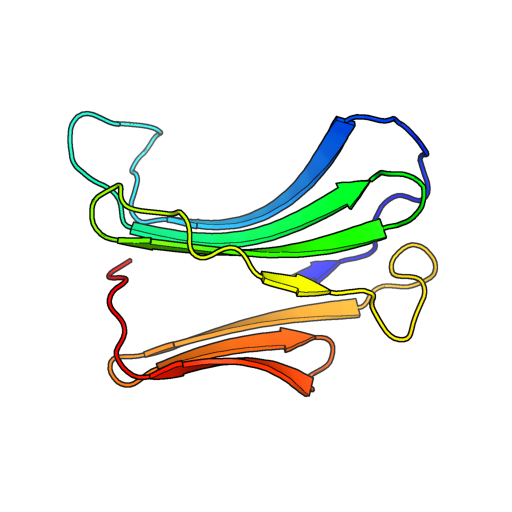.126 1.00 98.12 90 LYS A N 1
ATOM 762 C CA . LYS A 1 90 ? -12.824 -8.157 -1.435 1.00 98.12 90 LYS A CA 1
ATOM 763 C C . LYS A 1 90 ? -13.506 -7.002 -2.183 1.00 98.12 90 LYS A C 1
ATOM 765 O O . LYS A 1 90 ? -14.056 -7.226 -3.261 1.00 98.12 90 LYS A O 1
ATOM 770 N N . ILE A 1 91 ? -13.450 -5.774 -1.667 1.00 98.50 91 ILE A N 1
ATOM 771 C CA . ILE A 1 91 ? -13.953 -4.572 -2.338 1.00 98.50 91 ILE A CA 1
ATOM 772 C C . ILE A 1 91 ? -12.803 -3.950 -3.140 1.00 98.50 91 ILE A C 1
ATOM 774 O O . ILE A 1 91 ? -11.778 -3.603 -2.546 1.00 98.50 91 ILE A O 1
ATOM 778 N N . PRO A 1 92 ? -12.926 -3.800 -4.473 1.00 98.31 92 PRO A N 1
ATOM 779 C CA . PRO A 1 92 ? -11.895 -3.152 -5.272 1.00 98.31 92 PRO A CA 1
ATOM 780 C C . PRO A 1 92 ? -11.854 -1.655 -4.949 1.00 98.31 92 PRO A C 1
ATOM 782 O O . PRO A 1 92 ? -12.859 -0.960 -5.089 1.00 98.31 92 PRO A O 1
ATOM 785 N N . ILE A 1 93 ? -10.689 -1.151 -4.546 1.00 98.44 93 ILE A N 1
ATOM 786 C CA . ILE A 1 93 ? -10.487 0.274 -4.227 1.00 98.44 93 ILE A CA 1
ATOM 787 C C . ILE A 1 93 ? -9.738 1.028 -5.330 1.00 98.44 93 ILE A C 1
ATOM 789 O O . ILE A 1 93 ? -9.842 2.247 -5.436 1.00 98.44 93 ILE A O 1
ATOM 793 N N . ARG A 1 94 ? -8.992 0.305 -6.172 1.00 97.94 94 ARG A N 1
ATOM 794 C CA . ARG A 1 94 ? -8.239 0.859 -7.298 1.00 97.94 94 ARG A CA 1
ATOM 795 C C . ARG A 1 94 ? -8.106 -0.183 -8.396 1.00 97.94 94 ARG A C 1
ATOM 797 O O . ARG A 1 94 ? -7.759 -1.330 -8.127 1.00 97.94 94 ARG A O 1
ATOM 804 N N . HIS A 1 95 ? -8.326 0.248 -9.633 1.00 97.00 95 HIS A N 1
ATOM 805 C CA . HIS A 1 95 ? -8.167 -0.568 -10.831 1.00 97.00 95 HIS A CA 1
ATOM 806 C C . HIS A 1 95 ? -7.292 0.169 -11.849 1.00 97.00 95 HIS A C 1
ATOM 808 O O . HIS A 1 95 ? -7.506 1.351 -12.123 1.00 97.00 95 HIS A O 1
ATOM 814 N N . HIS A 1 96 ? -6.304 -0.531 -12.400 1.00 94.00 96 HIS A N 1
ATOM 815 C CA . HIS A 1 96 ? -5.438 -0.041 -13.464 1.00 94.00 96 HIS A CA 1
ATOM 816 C C . HIS A 1 96 ? -5.466 -1.015 -14.646 1.00 94.00 96 HIS A C 1
ATOM 818 O O . HIS A 1 96 ? -5.099 -2.181 -14.498 1.00 94.00 96 HIS A O 1
ATOM 824 N N . LEU A 1 97 ? -5.909 -0.526 -15.807 1.00 88.06 97 LEU A N 1
ATOM 825 C CA . LEU A 1 97 ? -5.928 -1.273 -17.066 1.00 88.06 97 LEU A CA 1
ATOM 826 C C . LEU A 1 97 ? -4.544 -1.216 -17.720 1.00 88.06 97 LEU A C 1
ATOM 828 O O . LEU A 1 97 ? -3.960 -0.138 -17.796 1.00 88.06 97 LEU A O 1
ATOM 832 N N . SER A 1 98 ? -4.074 -2.353 -18.242 1.00 78.50 98 SER A N 1
ATOM 833 C CA . SER A 1 98 ? -2.710 -2.602 -18.739 1.00 78.50 98 SER A CA 1
ATOM 834 C C . SER A 1 98 ? -1.663 -2.666 -17.618 1.00 78.50 98 SER A C 1
ATOM 836 O O . SER A 1 98 ? -1.355 -1.640 -17.010 1.00 78.50 98 SER A O 1
ATOM 838 N N . PRO A 1 99 ? -1.039 -3.828 -17.343 1.00 68.31 99 PRO A N 1
ATOM 839 C CA . PRO A 1 99 ? 0.028 -3.891 -16.361 1.00 68.31 99 PRO A CA 1
ATOM 840 C C . PRO A 1 99 ? 1.285 -3.274 -16.976 1.00 68.31 99 PRO A C 1
ATOM 842 O O . PRO A 1 99 ? 2.049 -3.904 -17.703 1.00 68.31 99 PRO A O 1
ATOM 845 N N . ILE A 1 100 ? 1.497 -1.998 -16.676 1.00 77.25 100 ILE A N 1
ATOM 846 C CA . ILE A 1 100 ? 2.796 -1.343 -16.853 1.00 77.25 100 ILE A CA 1
ATOM 847 C C . ILE A 1 100 ? 3.877 -1.994 -15.968 1.00 77.25 100 ILE A C 1
ATOM 849 O O . ILE A 1 100 ? 5.060 -1.852 -16.253 1.00 77.25 100 ILE A O 1
ATOM 853 N N . VAL A 1 101 ? 3.459 -2.714 -14.923 1.00 83.94 101 VAL A N 1
ATOM 854 C CA . VAL A 1 101 ? 4.301 -3.363 -13.913 1.00 83.94 101 VAL A CA 1
ATOM 855 C C . VAL A 1 101 ? 4.487 -4.852 -14.239 1.00 83.94 101 VAL A C 1
ATOM 857 O O . VAL A 1 101 ? 3.504 -5.561 -14.482 1.00 83.94 101 VAL A O 1
ATOM 860 N N . LYS A 1 102 ? 5.738 -5.318 -14.239 1.00 85.69 102 LYS A N 1
ATOM 861 C CA . LYS A 1 102 ? 6.195 -6.676 -14.562 1.00 85.69 102 LYS A CA 1
ATOM 862 C C . LYS A 1 102 ? 7.070 -7.209 -13.422 1.00 85.69 102 LYS A C 1
ATOM 864 O O . LYS A 1 102 ? 8.282 -6.982 -13.405 1.00 85.69 102 LYS A O 1
ATOM 869 N N . ILE A 1 103 ? 6.438 -7.907 -12.479 1.00 82.81 103 ILE A N 1
ATOM 870 C CA . ILE A 1 103 ? 7.107 -8.466 -11.294 1.00 82.81 103 ILE A CA 1
ATOM 871 C C . ILE A 1 103 ? 7.534 -9.917 -11.506 1.00 82.81 103 ILE A C 1
ATOM 873 O O . ILE A 1 103 ? 6.772 -10.672 -12.148 1.00 82.81 103 ILE A O 1
#

pLDDT: mean 92.1, std 7.91, range [61.12, 98.62]

Radius of gyration: 14.1 Å; chains: 1; bounding box: 36×23×36 Å